Protein AF-A0A2W0BG59-F1 (afdb_monomer)

Radius of gyration: 19.24 Å; Cα contacts (8 Å, |Δi|>4): 325; chains: 1; bounding box: 51×46×61 Å

Solvent-accessible surface area (backbone atoms only — not comparable to full-atom values): 9678 Å² total; per-residue (Å²): 130,75,51,82,88,72,42,78,82,76,81,70,67,47,78,50,74,61,93,58,34,39,36,42,36,45,94,61,38,37,37,37,35,32,68,84,53,72,21,46,37,36,27,36,82,86,69,48,65,70,45,35,36,24,77,70,72,20,59,48,76,46,83,45,72,42,96,86,37,88,31,44,32,37,39,42,31,29,41,54,56,71,86,56,41,37,32,66,46,46,48,68,89,80,81,73,66,58,43,60,63,32,72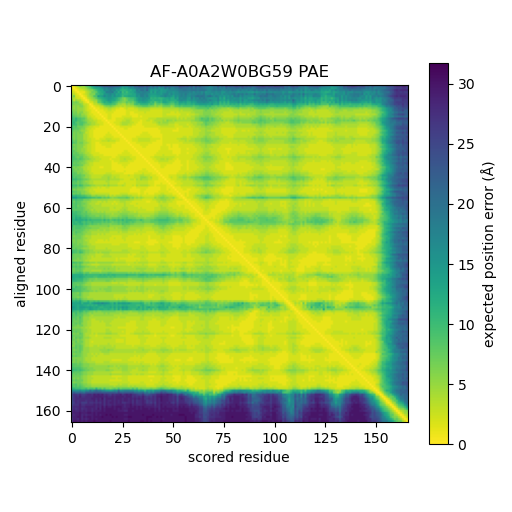,46,75,37,48,84,51,92,89,31,44,52,36,60,40,38,38,40,74,66,81,49,71,50,74,56,93,67,91,40,53,28,38,40,41,22,61,47,58,54,39,38,34,43,37,31,47,57,63,56,101,73,87,85,80,91,68,80,87,75,90,75,92,128

Secondary structure (DSSP, 8-state):
---TTTSPPPPP-EEEE-SSEEEEE-SSEEEEEETTT--EEEEETTS---EEB-SS--EEEEEEEETTEEEEEEEEEE---TT--EEEEEE-TT--SS-TT-EEEE-EETTEEEEEEEEETTTEEEE----S-EEEE--STT-EEEEEPP--S-------------

Structure (mmCIF, N/CA/C/O backbone):
data_AF-A0A2W0BG59-F1
#
_entry.id   AF-A0A2W0BG59-F1
#
loop_
_atom_site.group_PDB
_atom_site.id
_atom_site.type_symbol
_atom_site.label_atom_id
_atom_site.label_alt_id
_atom_site.label_comp_id
_atom_site.label_asym_id
_atom_site.label_entity_id
_atom_site.label_seq_id
_atom_site.pdbx_PDB_ins_code
_atom_site.Cartn_x
_atom_site.Cartn_y
_atom_site.Cartn_z
_atom_site.occupancy
_atom_site.B_iso_or_equiv
_atom_site.auth_seq_id
_atom_site.auth_comp_id
_atom_site.auth_asym_id
_atom_site.auth_atom_id
_atom_site.pdbx_PDB_model_num
ATOM 1 N N . MET A 1 1 ? 4.598 27.277 -4.194 1.00 66.62 1 MET A N 1
ATOM 2 C CA . MET A 1 1 ? 3.719 26.706 -3.150 1.00 66.62 1 MET A CA 1
ATOM 3 C C . MET A 1 1 ? 2.557 27.664 -2.974 1.00 66.62 1 MET A C 1
ATOM 5 O O . MET A 1 1 ? 2.807 28.862 -3.029 1.00 66.62 1 MET A O 1
ATOM 9 N N . LEU A 1 2 ? 1.324 27.164 -2.856 1.00 75.38 2 LEU A N 1
ATOM 10 C CA . LEU A 1 2 ? 0.146 28.014 -2.627 1.00 75.38 2 LEU A CA 1
ATOM 11 C C . LEU A 1 2 ? 0.320 28.798 -1.320 1.00 75.38 2 LEU A C 1
ATOM 13 O O . LEU A 1 2 ? 0.961 28.304 -0.389 1.00 75.38 2 LEU A O 1
ATOM 17 N N . SER A 1 3 ? -0.224 30.012 -1.236 1.00 87.19 3 SER A N 1
ATOM 18 C CA . SER A 1 3 ? -0.222 30.741 0.032 1.00 87.19 3 SER A CA 1
ATOM 19 C C . SER A 1 3 ? -1.100 30.027 1.067 1.00 87.19 3 SER A C 1
ATOM 21 O O . SER A 1 3 ? -1.979 29.231 0.730 1.00 87.19 3 SER A O 1
ATOM 23 N N . ALA A 1 4 ? -0.906 30.334 2.352 1.00 79.31 4 ALA A N 1
ATOM 24 C CA . ALA A 1 4 ? -1.724 29.757 3.422 1.00 79.31 4 ALA A CA 1
ATOM 25 C C . ALA A 1 4 ? -3.229 30.062 3.260 1.00 79.31 4 ALA A C 1
ATOM 27 O O . ALA A 1 4 ? -4.056 29.274 3.700 1.00 79.31 4 ALA A O 1
ATOM 28 N N . LYS A 1 5 ? -3.585 31.177 2.602 1.00 82.62 5 LYS A N 1
ATOM 29 C CA . LYS A 1 5 ? -4.980 31.548 2.302 1.00 82.62 5 LYS A CA 1
ATOM 30 C C . LYS A 1 5 ? -5.581 30.764 1.131 1.00 82.62 5 LYS A C 1
ATOM 32 O O . LYS A 1 5 ? -6.795 30.640 1.056 1.00 82.62 5 LYS A O 1
ATOM 37 N N . GLU A 1 6 ? -4.741 30.269 0.228 1.00 88.06 6 GLU A N 1
ATOM 38 C CA . GLU A 1 6 ? -5.135 29.476 -0.948 1.00 88.06 6 GLU A CA 1
ATOM 39 C C . GLU A 1 6 ? -5.021 27.967 -0.691 1.00 88.06 6 GLU A C 1
ATOM 41 O O . GLU A 1 6 ? -5.429 27.154 -1.517 1.00 88.06 6 GLU A O 1
ATOM 46 N N . SER A 1 7 ? -4.438 27.584 0.444 1.00 86.38 7 SER A N 1
ATOM 47 C CA . SER A 1 7 ? -4.286 26.192 0.848 1.00 86.38 7 SER A CA 1
ATOM 48 C C . SER A 1 7 ? -5.569 25.685 1.502 1.00 86.38 7 SER A C 1
ATOM 50 O O . SER A 1 7 ? -6.231 26.415 2.240 1.00 86.38 7 SER A O 1
ATOM 52 N N . CYS A 1 8 ? -5.907 24.416 1.267 1.00 82.19 8 CYS A N 1
ATOM 53 C CA . CYS A 1 8 ? -7.018 23.771 1.960 1.00 82.19 8 CYS A CA 1
ATOM 54 C C . CYS A 1 8 ? -6.830 23.891 3.483 1.00 82.19 8 CYS A C 1
ATOM 56 O O . CYS A 1 8 ? -5.710 23.681 3.964 1.00 82.19 8 CYS A O 1
ATOM 58 N N . PRO A 1 9 ? -7.893 24.184 4.256 1.00 83.19 9 PRO A N 1
ATOM 59 C CA . PRO A 1 9 ? -7.802 24.108 5.705 1.00 83.19 9 PRO A CA 1
ATOM 60 C C . PRO A 1 9 ? -7.361 22.690 6.085 1.00 83.19 9 PRO A C 1
ATOM 62 O O . PRO A 1 9 ? -7.930 21.706 5.610 1.00 83.19 9 PRO A O 1
ATOM 65 N N . GLY A 1 10 ? -6.301 22.585 6.890 1.00 83.88 10 GLY A N 1
ATOM 66 C CA . GLY A 1 10 ? -5.789 21.293 7.340 1.00 83.88 10 GLY A CA 1
ATOM 67 C C . GLY A 1 10 ? -6.880 20.489 8.047 1.00 83.88 10 GLY A C 1
ATOM 68 O O . GLY A 1 10 ? -7.719 21.052 8.753 1.00 83.88 10 GLY A O 1
ATOM 69 N N . ALA A 1 11 ? -6.875 19.169 7.863 1.00 88.75 11 ALA A N 1
ATOM 70 C CA . ALA A 1 11 ? -7.813 18.300 8.561 1.00 88.75 11 ALA A CA 1
ATOM 71 C C . ALA A 1 11 ? -7.567 18.365 10.075 1.00 88.75 11 ALA A C 1
ATOM 73 O O . ALA A 1 11 ? -6.421 18.342 10.528 1.00 88.75 11 ALA A O 1
ATOM 74 N N . LYS A 1 12 ? -8.641 18.414 10.868 1.00 94.12 12 LYS A N 1
ATOM 75 C CA . LYS A 1 12 ? -8.539 18.247 12.320 1.00 94.12 12 LYS A CA 1
ATOM 76 C C . LYS A 1 12 ? -8.192 16.795 12.629 1.00 94.12 12 LYS A C 1
ATOM 78 O O . LYS A 1 12 ? -8.807 15.875 12.088 1.00 94.12 12 LYS A O 1
ATOM 83 N N . PHE A 1 13 ? -7.231 16.594 13.521 1.00 96.31 13 PHE A N 1
ATOM 84 C CA . PHE A 1 13 ? -6.869 15.271 14.010 1.00 96.31 13 PHE A CA 1
ATOM 85 C C . PHE A 1 13 ? -6.437 15.325 15.475 1.00 96.31 13 PHE A C 1
ATOM 87 O O . PHE A 1 13 ? -6.023 16.368 15.981 1.00 96.31 13 PHE A O 1
ATOM 94 N N . GLN A 1 14 ? -6.528 14.184 16.145 1.00 97.69 14 GLN A N 1
ATOM 95 C CA . GLN A 1 14 ? -5.990 13.952 17.480 1.00 97.69 14 GLN A CA 1
ATOM 96 C C . GLN A 1 14 ? -4.916 12.875 17.383 1.00 97.69 14 GLN A C 1
ATOM 98 O O . GLN A 1 14 ? -5.126 11.858 16.727 1.00 97.69 14 GLN A O 1
ATOM 103 N N . LEU A 1 15 ? -3.776 13.097 18.031 1.00 97.94 15 LEU A N 1
ATOM 104 C CA . LEU A 1 15 ? -2.695 12.122 18.122 1.00 97.94 15 LEU A CA 1
ATOM 105 C C . LEU A 1 15 ? -2.568 11.666 19.574 1.00 97.94 15 LEU A C 1
ATOM 107 O O . LEU A 1 15 ? -2.356 12.483 20.467 1.00 97.94 15 LEU A O 1
ATOM 111 N N . THR A 1 16 ? -2.665 10.362 19.801 1.00 98.00 16 THR A N 1
ATOM 112 C CA . THR A 1 16 ? -2.419 9.736 21.103 1.00 98.00 16 THR A CA 1
ATOM 113 C C . THR A 1 16 ? -1.319 8.700 20.957 1.00 98.00 16 THR A C 1
ATOM 115 O O . THR A 1 16 ? -1.380 7.865 20.057 1.00 98.00 16 THR A O 1
ATOM 118 N N . GLN A 1 17 ? -0.331 8.719 21.844 1.00 98.00 17 GLN A N 1
ATOM 119 C CA . GLN A 1 17 ? 0.762 7.752 21.846 1.00 98.00 17 GLN A CA 1
ATOM 120 C C . GLN A 1 17 ? 0.755 6.969 23.160 1.00 98.00 17 GLN A C 1
ATOM 122 O O . GLN A 1 17 ? 0.788 7.561 24.236 1.00 98.00 17 GLN A O 1
ATOM 127 N N . GLY A 1 18 ? 0.694 5.643 23.058 1.00 96.25 18 GLY A N 1
ATOM 128 C CA . GLY A 1 18 ? 0.861 4.709 24.169 1.00 96.25 18 GLY A CA 1
ATOM 129 C C . GLY A 1 18 ? 2.206 3.984 24.102 1.00 96.25 18 GLY A C 1
ATOM 130 O O . GLY A 1 18 ? 3.079 4.340 23.313 1.00 96.25 18 GLY A O 1
ATOM 131 N N . ALA A 1 19 ? 2.361 2.937 24.916 1.00 97.06 19 ALA A N 1
ATOM 132 C CA . ALA A 1 19 ? 3.579 2.123 24.934 1.00 97.06 19 ALA A CA 1
ATOM 133 C C . ALA A 1 19 ? 3.773 1.310 23.639 1.00 97.06 19 ALA A C 1
ATOM 135 O O . ALA A 1 19 ? 4.888 1.216 23.133 1.00 97.06 19 ALA A O 1
ATOM 136 N N . ASP A 1 20 ? 2.687 0.763 23.083 1.00 97.25 20 ASP A N 1
ATOM 137 C CA . ASP A 1 20 ? 2.748 -0.176 21.952 1.00 97.25 20 ASP A CA 1
ATOM 138 C C . ASP A 1 20 ? 2.358 0.435 20.600 1.00 97.25 20 ASP A C 1
ATOM 140 O O . ASP A 1 20 ? 2.668 -0.138 19.549 1.00 97.25 20 ASP A O 1
ATOM 144 N N . ALA A 1 21 ? 1.670 1.580 20.603 1.00 97.94 21 ALA A N 1
ATOM 145 C CA . ALA A 1 21 ? 1.122 2.187 19.396 1.00 97.94 21 ALA A CA 1
ATOM 146 C C . ALA A 1 21 ? 1.029 3.716 19.479 1.00 97.94 21 ALA A C 1
ATOM 148 O O . ALA A 1 21 ? 0.771 4.285 20.542 1.00 97.94 21 ALA A O 1
ATOM 149 N N . ALA A 1 22 ? 1.169 4.365 18.324 1.00 98.44 22 ALA A N 1
ATOM 150 C CA . ALA A 1 22 ? 0.747 5.743 18.101 1.00 98.44 22 ALA A CA 1
ATOM 151 C C . ALA A 1 22 ? -0.513 5.742 17.228 1.00 98.44 22 ALA A C 1
ATOM 153 O O . ALA A 1 22 ? -0.569 5.064 16.204 1.00 98.44 22 ALA A O 1
ATOM 154 N N . VAL A 1 23 ? -1.531 6.490 17.638 1.00 98.31 23 VAL A N 1
ATOM 155 C CA . VAL A 1 23 ? -2.846 6.525 16.997 1.00 98.31 23 VAL A CA 1
ATOM 156 C C . VAL A 1 23 ? -3.177 7.952 16.597 1.00 98.31 23 VAL A C 1
ATOM 158 O O . VAL A 1 23 ? -3.242 8.832 17.454 1.00 98.31 23 VAL A O 1
ATOM 161 N N . LEU A 1 24 ? -3.428 8.164 15.308 1.00 98.00 24 LEU A N 1
ATOM 162 C CA . LEU A 1 24 ? -3.952 9.407 14.758 1.00 98.00 24 LEU A CA 1
ATOM 163 C C . LEU A 1 24 ? -5.420 9.208 14.376 1.00 98.00 24 LEU A C 1
ATOM 165 O O . LEU A 1 24 ? -5.739 8.335 13.573 1.00 98.00 24 LEU A O 1
ATOM 169 N N . THR A 1 25 ? -6.305 10.040 14.912 1.00 97.75 25 THR A N 1
ATOM 170 C CA . THR A 1 25 ? -7.751 9.979 14.663 1.00 97.75 25 THR A CA 1
ATOM 171 C C . THR A 1 25 ? -8.222 11.271 14.012 1.00 97.75 25 THR A C 1
ATOM 173 O O . THR A 1 25 ? -7.955 12.356 14.524 1.00 97.75 25 THR A O 1
ATOM 176 N N . THR A 1 26 ? -8.934 11.159 12.897 1.00 96.56 26 THR A N 1
ATOM 177 C CA . THR A 1 26 ? -9.624 12.250 12.198 1.00 96.56 26 THR A CA 1
ATOM 178 C C . THR A 1 26 ? -11.140 12.113 12.383 1.00 96.56 26 THR A C 1
ATOM 180 O O . THR A 1 26 ? -11.616 11.242 13.109 1.00 96.56 26 THR A O 1
ATOM 183 N N . GLU A 1 27 ? -11.922 12.951 11.703 1.00 95.38 27 GLU A N 1
ATOM 184 C CA . GLU A 1 27 ? -13.390 12.853 11.687 1.00 95.38 27 GLU A CA 1
ATOM 185 C C . GLU A 1 27 ? -13.924 11.600 10.965 1.00 95.38 27 GLU A C 1
ATOM 187 O O . GLU A 1 27 ? -15.100 11.275 11.100 1.00 95.38 27 GLU A O 1
ATOM 192 N N . SER A 1 28 ? -13.093 10.893 10.192 1.00 94.12 28 SER A N 1
ATOM 193 C CA . SER A 1 28 ? -13.526 9.751 9.366 1.00 94.12 28 SER A CA 1
ATOM 194 C C . SER A 1 28 ? -12.637 8.512 9.472 1.00 94.12 28 SER A C 1
ATOM 196 O O . SER A 1 28 ? -13.096 7.403 9.185 1.00 94.12 28 SER A O 1
ATOM 198 N N . LEU A 1 29 ? -11.384 8.672 9.904 1.00 96.81 29 LEU A N 1
ATOM 199 C CA . LEU A 1 29 ? -10.377 7.617 9.907 1.00 96.81 29 LEU A CA 1
ATOM 200 C C . LEU A 1 29 ? -9.613 7.580 11.229 1.00 96.81 29 LEU A C 1
ATOM 202 O O . LEU A 1 29 ? -9.335 8.606 11.843 1.00 96.81 29 LEU A O 1
ATOM 206 N N . LYS A 1 30 ? -9.190 6.381 11.613 1.00 97.69 30 LYS A N 1
ATOM 207 C CA . LYS A 1 30 ? -8.183 6.130 12.637 1.00 97.69 30 LYS A CA 1
ATOM 208 C C . LYS A 1 30 ? -7.010 5.400 11.985 1.00 97.69 30 LYS A C 1
ATOM 210 O O . LYS A 1 30 ? -7.182 4.307 11.445 1.00 97.69 30 LYS A O 1
ATOM 215 N N . LEU A 1 31 ? -5.827 5.992 12.063 1.00 97.88 31 LEU A N 1
ATOM 216 C CA . LEU A 1 31 ? -4.552 5.395 11.687 1.00 97.88 31 LEU A CA 1
ATOM 217 C C . LEU A 1 31 ? -3.835 4.932 12.953 1.00 97.88 31 LEU A C 1
ATOM 219 O O . LEU A 1 31 ? -3.653 5.707 13.886 1.00 97.88 31 LEU A O 1
ATOM 223 N N . GLU A 1 32 ? -3.407 3.678 12.976 1.00 98.25 32 GLU A N 1
ATOM 224 C CA . GLU A 1 32 ? -2.628 3.094 14.063 1.00 98.25 32 GLU A CA 1
ATOM 225 C C . GLU A 1 32 ? -1.263 2.648 13.538 1.00 98.25 32 GLU A C 1
ATOM 227 O O . GLU A 1 32 ? -1.182 1.853 12.602 1.00 98.25 32 GLU A O 1
ATOM 232 N N . LEU A 1 33 ? -0.196 3.169 14.139 1.00 98.06 33 LEU A N 1
ATOM 233 C CA . LEU A 1 33 ? 1.183 2.749 13.926 1.00 98.06 33 LEU A CA 1
ATOM 234 C C . LEU A 1 33 ? 1.611 1.876 15.105 1.00 98.06 33 LEU A C 1
ATOM 236 O O . LEU A 1 33 ? 1.691 2.364 16.234 1.00 98.06 33 LEU A O 1
ATOM 240 N N . SER A 1 34 ? 1.948 0.612 14.849 1.00 97.75 34 SER A N 1
ATOM 241 C CA . SER A 1 34 ? 2.568 -0.236 15.870 1.00 97.75 34 SER A CA 1
ATOM 242 C C . SER A 1 34 ? 4.001 0.225 16.134 1.00 97.75 34 SER A C 1
ATOM 244 O O . SER A 1 34 ? 4.840 0.174 15.237 1.00 97.75 34 SER A O 1
ATOM 246 N N . LEU A 1 35 ? 4.325 0.598 17.374 1.00 96.69 35 LEU A N 1
ATOM 247 C CA . LEU A 1 35 ? 5.690 0.980 17.763 1.00 96.69 35 LEU A CA 1
ATOM 248 C C . LEU A 1 35 ? 6.630 -0.229 17.858 1.00 96.69 35 LEU A C 1
ATOM 250 O O . LEU A 1 35 ? 7.843 -0.086 17.742 1.00 96.69 35 LEU A O 1
ATOM 254 N N . LYS A 1 36 ? 6.073 -1.436 18.015 1.00 94.94 36 LYS A N 1
ATOM 255 C CA . LYS A 1 36 ? 6.837 -2.689 18.046 1.00 94.94 36 LYS A CA 1
ATOM 256 C C . LYS A 1 36 ? 7.188 -3.209 16.652 1.00 94.94 36 LYS A C 1
ATOM 258 O O . LYS A 1 36 ? 8.257 -3.782 16.465 1.00 94.94 36 LYS A O 1
ATOM 263 N N . ARG A 1 37 ? 6.263 -3.089 15.695 1.00 94.94 37 ARG A N 1
ATOM 264 C CA . ARG A 1 37 ? 6.378 -3.703 14.358 1.00 94.94 37 ARG A CA 1
ATOM 265 C C . ARG A 1 37 ? 6.609 -2.696 13.231 1.00 94.94 37 ARG A C 1
ATOM 267 O O . ARG A 1 37 ? 7.027 -3.095 12.150 1.00 94.94 37 ARG A O 1
ATOM 274 N N . GLY A 1 38 ? 6.324 -1.415 13.460 1.00 95.44 38 GLY A N 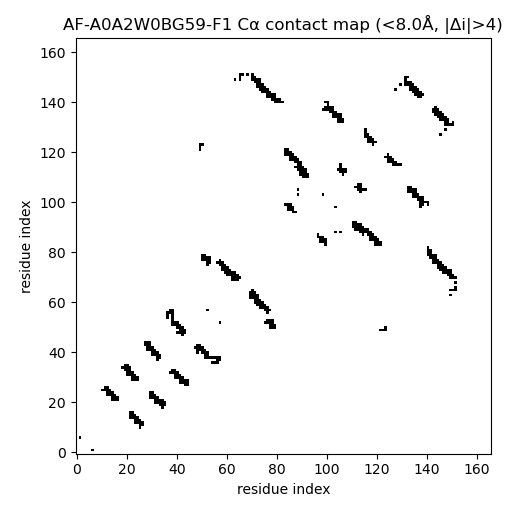1
ATOM 275 C CA . GLY A 1 38 ? 6.439 -0.351 12.460 1.00 95.44 38 GLY A CA 1
ATOM 276 C C . GLY A 1 38 ? 5.385 -0.398 11.347 1.00 95.44 38 GLY A C 1
ATOM 277 O O . GLY A 1 38 ? 5.480 0.372 10.392 1.00 95.44 38 GLY A O 1
ATOM 278 N N . ASN A 1 39 ? 4.399 -1.297 11.437 1.00 97.81 39 ASN A N 1
ATOM 279 C CA . ASN A 1 39 ? 3.335 -1.424 10.447 1.00 97.81 39 ASN A CA 1
ATOM 280 C C . ASN A 1 39 ? 2.167 -0.488 10.774 1.00 97.81 39 ASN A C 1
ATOM 282 O O . ASN A 1 39 ? 1.851 -0.246 11.944 1.00 97.81 39 ASN A O 1
ATOM 286 N N . ILE A 1 40 ? 1.529 0.017 9.723 1.00 98.06 40 ILE A N 1
ATOM 287 C CA . ILE A 1 40 ? 0.359 0.884 9.801 1.00 98.06 40 ILE A CA 1
ATOM 288 C C . ILE A 1 40 ? -0.914 0.088 9.510 1.00 98.06 40 ILE A C 1
ATOM 290 O O . ILE A 1 40 ? -0.959 -0.765 8.623 1.00 98.06 40 ILE A O 1
ATOM 294 N N . THR A 1 41 ? -1.974 0.394 10.249 1.00 98.00 41 THR A N 1
ATOM 295 C CA . THR A 1 41 ? -3.346 -0.007 9.929 1.00 98.00 41 THR A CA 1
ATOM 296 C C . THR A 1 41 ? -4.234 1.227 9.878 1.00 98.00 41 THR A C 1
ATOM 298 O O . THR A 1 41 ? -4.232 2.037 10.803 1.00 98.00 41 THR A O 1
ATOM 301 N N . ILE A 1 42 ? -5.004 1.370 8.803 1.00 97.88 42 ILE A N 1
ATOM 302 C CA . ILE A 1 42 ? -6.021 2.408 8.657 1.00 97.88 42 ILE A CA 1
ATOM 303 C C . ILE A 1 42 ? -7.381 1.759 8.858 1.00 97.88 42 ILE A C 1
ATOM 305 O O . ILE A 1 42 ? -7.701 0.738 8.249 1.00 97.88 42 ILE A O 1
ATOM 309 N N . THR A 1 43 ? -8.186 2.380 9.708 1.00 97.88 43 THR A N 1
ATOM 310 C CA . THR A 1 43 ? -9.543 1.960 10.034 1.00 97.88 43 THR A CA 1
ATOM 311 C C . THR A 1 43 ? -10.512 3.116 9.848 1.00 97.88 43 THR A C 1
ATOM 313 O O . THR A 1 43 ? -10.171 4.271 10.087 1.00 97.88 43 THR A O 1
ATOM 316 N N . THR A 1 44 ? -11.724 2.821 9.401 1.00 96.31 44 THR A N 1
ATOM 317 C CA . THR A 1 44 ? -12.834 3.779 9.445 1.00 96.31 44 THR A CA 1
ATOM 318 C C . THR A 1 44 ? -13.396 3.841 10.863 1.00 96.31 44 THR A C 1
ATOM 320 O O . THR A 1 44 ? -13.226 2.900 11.643 1.00 96.31 44 THR A O 1
ATOM 323 N N . LEU A 1 45 ? -14.140 4.899 11.196 1.00 93.25 45 LEU A N 1
ATOM 324 C CA . LEU A 1 45 ? -14.854 4.958 12.483 1.00 93.25 45 LEU A CA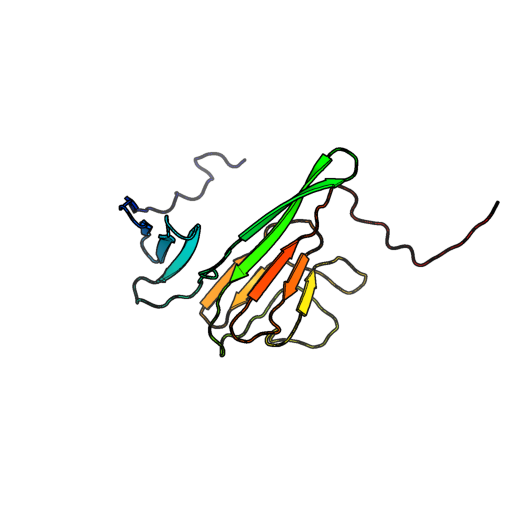 1
ATOM 325 C C . LEU A 1 45 ? -15.929 3.862 12.629 1.00 93.25 45 LEU A C 1
ATOM 327 O O . LEU A 1 45 ? -16.306 3.520 13.745 1.00 93.25 45 LEU A O 1
ATOM 331 N N . ALA A 1 46 ? -16.373 3.265 11.516 1.00 93.50 46 ALA A N 1
ATOM 332 C CA . ALA A 1 46 ? -17.267 2.106 11.495 1.00 93.50 46 ALA A CA 1
ATOM 333 C C . ALA A 1 46 ? -16.542 0.762 11.737 1.00 93.50 46 ALA A C 1
ATOM 335 O O . ALA A 1 46 ? -17.167 -0.294 11.677 1.00 93.50 46 ALA A O 1
ATOM 336 N N . GLY A 1 47 ? -15.224 0.774 11.974 1.00 93.06 47 GLY A N 1
ATOM 337 C CA . GLY A 1 47 ? -14.424 -0.416 12.285 1.00 93.06 47 GLY A CA 1
ATOM 338 C C . GLY A 1 47 ? -13.926 -1.206 11.070 1.00 93.06 47 GLY A C 1
ATOM 339 O O . GLY A 1 47 ? -13.205 -2.188 11.236 1.00 93.06 47 GLY A O 1
ATOM 340 N N . GLN A 1 48 ? -14.251 -0.785 9.843 1.00 94.75 48 GLN A N 1
ATOM 341 C CA . GLN A 1 48 ? -13.686 -1.392 8.631 1.00 94.75 48 GLN A CA 1
ATOM 342 C C . GLN A 1 48 ? -12.195 -1.067 8.530 1.00 94.75 48 GLN A C 1
ATOM 344 O O . GLN A 1 48 ? -11.810 0.069 8.799 1.00 94.75 48 GLN A O 1
ATOM 349 N N . GLN A 1 49 ? -11.375 -2.025 8.098 1.00 95.38 49 GLN A N 1
ATOM 350 C CA . GLN A 1 49 ? -9.925 -1.862 7.955 1.00 95.38 49 GLN A CA 1
ATOM 351 C C . GLN A 1 49 ? -9.537 -1.834 6.469 1.00 95.38 49 GLN A C 1
ATOM 353 O O . GLN A 1 49 ? -9.118 -2.866 5.948 1.00 95.38 49 GLN A O 1
ATOM 358 N N . PRO A 1 50 ? -9.728 -0.708 5.755 1.00 94.50 50 PRO A N 1
ATOM 359 C CA . PRO A 1 50 ? -9.464 -0.644 4.321 1.00 94.50 50 PRO A CA 1
ATOM 360 C C . PRO A 1 50 ? -8.008 -0.964 3.981 1.00 94.50 50 PRO A C 1
ATOM 362 O O . PRO A 1 50 ? -7.761 -1.646 3.002 1.00 94.50 50 PRO A O 1
ATOM 365 N N . LEU A 1 51 ? -7.041 -0.526 4.792 1.00 97.19 51 LEU A N 1
ATOM 366 C CA . LEU A 1 51 ? -5.626 -0.720 4.488 1.00 97.19 51 LEU A CA 1
ATOM 367 C C . LEU A 1 51 ? -4.874 -1.225 5.712 1.00 97.19 51 LEU A C 1
ATOM 369 O O . LEU A 1 51 ? -4.942 -0.640 6.795 1.00 97.19 51 LEU A O 1
ATOM 373 N N . ARG A 1 52 ? -4.113 -2.300 5.513 1.00 97.94 52 ARG A N 1
ATOM 374 C CA . ARG A 1 52 ? -3.206 -2.874 6.505 1.00 97.94 52 ARG A CA 1
ATOM 375 C C . ARG A 1 52 ? -1.869 -3.141 5.855 1.00 97.94 52 ARG A C 1
ATOM 377 O O . ARG A 1 52 ? -1.804 -3.781 4.808 1.00 97.94 52 ARG A O 1
ATOM 384 N N . GLU A 1 53 ? -0.808 -2.717 6.509 1.00 98.19 53 GLU A N 1
ATOM 385 C CA . GLU A 1 53 ? 0.529 -3.180 6.178 1.00 98.19 53 GLU A CA 1
ATOM 386 C C . GLU A 1 53 ? 0.808 -4.539 6.804 1.00 98.19 53 GLU A C 1
ATOM 388 O O . GLU A 1 53 ? 0.227 -4.918 7.828 1.00 98.19 53 GLU A O 1
ATOM 393 N N . ARG A 1 54 ? 1.736 -5.274 6.196 1.00 96.81 54 ARG A N 1
ATOM 394 C CA . ARG A 1 54 ? 2.147 -6.584 6.682 1.00 96.81 54 ARG A CA 1
ATOM 395 C C . ARG A 1 54 ? 2.715 -6.475 8.099 1.00 96.81 54 ARG A C 1
ATOM 397 O O . ARG A 1 54 ? 3.527 -5.611 8.408 1.00 96.81 54 ARG A O 1
ATOM 404 N N . ASN A 1 55 ? 2.331 -7.413 8.963 1.00 94.19 55 ASN A N 1
ATOM 405 C CA . ASN A 1 55 ? 2.799 -7.453 10.353 1.00 94.19 55 ASN A CA 1
ATOM 406 C C . ASN A 1 55 ? 4.312 -7.692 10.493 1.00 94.19 55 ASN A C 1
ATOM 408 O O . ASN A 1 55 ? 4.900 -7.311 11.502 1.00 94.19 55 ASN A O 1
ATOM 412 N N . ALA A 1 56 ? 4.925 -8.366 9.519 1.00 91.62 56 ALA A N 1
ATOM 413 C CA . ALA A 1 56 ? 6.353 -8.638 9.480 1.00 91.62 56 ALA A CA 1
ATOM 414 C C . ALA A 1 56 ? 6.965 -7.901 8.289 1.00 91.62 56 ALA A C 1
ATOM 416 O O . ALA A 1 56 ? 6.573 -8.158 7.153 1.00 91.62 56 ALA A O 1
ATOM 417 N N . ILE A 1 57 ? 7.923 -7.013 8.569 1.00 94.00 57 ILE A N 1
ATOM 418 C CA . ILE A 1 57 ? 8.675 -6.241 7.568 1.00 94.00 57 ILE A CA 1
ATOM 419 C C . ILE A 1 57 ? 7.719 -5.529 6.581 1.00 94.00 57 ILE A C 1
ATOM 421 O O . ILE A 1 57 ? 7.685 -5.860 5.391 1.00 94.00 57 ILE A O 1
ATOM 425 N N . PRO A 1 58 ? 6.915 -4.560 7.067 1.00 96.62 58 PRO A N 1
ATOM 426 C CA . PRO A 1 58 ? 5.958 -3.834 6.228 1.00 96.62 58 PRO A CA 1
ATOM 427 C C . PRO A 1 58 ? 6.646 -3.051 5.110 1.00 96.62 58 PRO A C 1
ATOM 429 O O . PRO A 1 58 ? 6.055 -2.865 4.055 1.00 96.62 58 PRO A O 1
ATOM 432 N N . ARG A 1 59 ? 7.888 -2.604 5.338 1.00 97.00 59 ARG A N 1
ATOM 433 C CA . ARG A 1 59 ? 8.669 -1.811 4.390 1.00 97.00 59 ARG A CA 1
ATOM 434 C C . ARG A 1 59 ? 10.138 -2.207 4.418 1.00 97.00 59 ARG A C 1
ATOM 436 O O . ARG A 1 59 ? 10.657 -2.579 5.474 1.00 97.00 59 ARG A O 1
ATOM 443 N N . THR A 1 60 ? 10.818 -2.087 3.287 1.00 96.94 60 THR A N 1
ATOM 444 C CA . THR A 1 60 ? 12.271 -2.258 3.173 1.00 96.94 60 THR A CA 1
ATOM 445 C C . THR A 1 60 ? 12.856 -1.131 2.329 1.00 96.94 60 THR A C 1
ATOM 447 O O . THR A 1 60 ? 12.307 -0.796 1.285 1.00 96.94 60 THR A O 1
ATOM 450 N N . TYR A 1 61 ? 13.978 -0.571 2.789 1.00 95.94 61 TYR A N 1
ATOM 451 C CA . TYR A 1 61 ? 14.745 0.457 2.087 1.00 95.94 61 TYR A CA 1
ATOM 452 C C . TYR A 1 61 ? 16.192 -0.015 1.972 1.00 95.94 61 TYR A C 1
ATOM 454 O O . TYR A 1 61 ? 16.941 0.024 2.953 1.00 95.94 61 TYR A O 1
ATOM 462 N N . GLU A 1 62 ? 16.591 -0.474 0.793 1.00 96.62 62 GLU A N 1
ATOM 463 C CA . GLU A 1 62 ? 17.959 -0.937 0.547 1.00 96.62 62 GLU A CA 1
ATOM 464 C C . GLU A 1 62 ? 18.729 0.160 -0.170 1.00 96.62 62 GLU A C 1
ATOM 466 O O . GLU A 1 62 ? 18.278 0.687 -1.183 1.00 96.62 62 GLU A O 1
ATOM 471 N N . ARG A 1 63 ? 19.869 0.559 0.393 1.00 95.62 63 ARG A N 1
ATOM 472 C CA . ARG A 1 63 ? 20.691 1.634 -0.171 1.00 95.62 63 ARG A CA 1
ATOM 473 C C . ARG A 1 63 ? 21.366 1.169 -1.453 1.00 95.62 63 ARG A C 1
ATOM 475 O O . ARG A 1 63 ? 21.945 0.089 -1.473 1.00 95.62 63 ARG A O 1
ATOM 482 N N . ASP A 1 64 ? 21.395 2.051 -2.442 1.00 93.62 64 ASP A N 1
ATOM 483 C CA . ASP A 1 64 ? 22.144 1.871 -3.681 1.00 93.62 64 ASP A CA 1
ATOM 484 C C . ASP A 1 64 ? 22.774 3.202 -4.134 1.00 93.62 64 ASP A C 1
ATOM 486 O O . ASP A 1 64 ? 22.430 4.282 -3.636 1.00 93.62 64 ASP A O 1
ATOM 490 N N . VAL A 1 65 ? 23.726 3.148 -5.062 1.00 91.19 65 VAL A N 1
ATOM 491 C CA . VAL A 1 65 ? 24.358 4.324 -5.663 1.00 91.19 65 VAL A CA 1
ATOM 492 C C . VAL A 1 65 ? 24.322 4.207 -7.182 1.00 91.19 65 VAL A C 1
ATOM 494 O O . VAL A 1 65 ? 25.120 3.490 -7.779 1.00 91.19 65 VAL A O 1
ATOM 497 N N . ILE A 1 66 ? 23.447 4.987 -7.819 1.00 86.69 66 ILE A N 1
ATOM 498 C CA . ILE A 1 66 ? 23.324 5.061 -9.280 1.00 86.69 66 ILE A CA 1
ATOM 499 C C . ILE A 1 66 ? 23.802 6.436 -9.725 1.00 86.69 66 ILE A C 1
ATOM 501 O O . ILE A 1 66 ? 23.405 7.447 -9.156 1.00 86.69 66 ILE A O 1
ATOM 505 N N . ASN A 1 67 ? 24.685 6.496 -10.726 1.00 87.25 67 ASN A N 1
ATOM 506 C CA . ASN A 1 67 ? 25.234 7.757 -11.244 1.00 87.25 67 ASN A CA 1
ATOM 507 C C . ASN A 1 67 ? 25.821 8.678 -10.153 1.00 87.25 67 ASN A C 1
ATOM 509 O O . ASN A 1 67 ? 25.772 9.898 -10.270 1.00 87.25 67 ASN A O 1
ATOM 513 N N . ARG A 1 68 ? 26.417 8.088 -9.103 1.00 90.50 68 ARG A N 1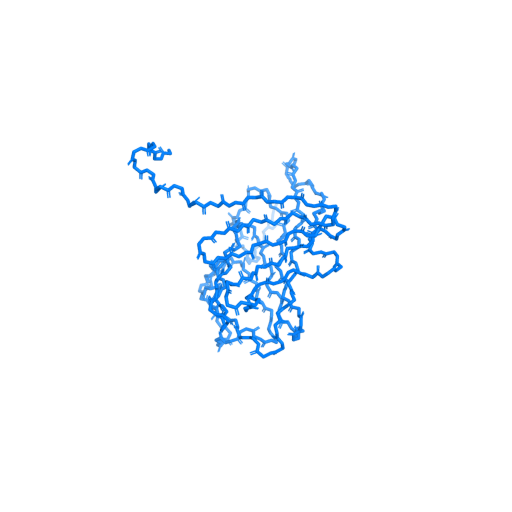
ATOM 514 C CA . ARG A 1 68 ? 26.962 8.783 -7.914 1.00 90.50 68 ARG A CA 1
ATOM 515 C C . ARG A 1 68 ? 25.908 9.445 -7.014 1.00 90.50 68 ARG A C 1
ATOM 517 O O . ARG A 1 68 ? 26.281 10.101 -6.042 1.00 90.50 68 ARG A O 1
ATOM 524 N N . GLU A 1 69 ? 24.622 9.241 -7.274 1.00 91.31 69 GLU A N 1
ATOM 525 C CA . GLU A 1 69 ? 23.536 9.660 -6.393 1.00 91.31 69 GLU A CA 1
ATOM 526 C C . GLU A 1 69 ? 23.186 8.545 -5.409 1.00 91.31 69 GLU A C 1
ATOM 528 O O . GLU A 1 69 ? 23.152 7.367 -5.763 1.00 91.31 69 GLU A O 1
ATOM 533 N N . LYS A 1 70 ? 22.914 8.913 -4.154 1.00 93.88 70 LYS A N 1
ATOM 534 C CA . LYS A 1 70 ? 22.416 7.969 -3.148 1.00 93.88 70 LYS A CA 1
ATOM 535 C C . LYS A 1 70 ? 20.947 7.696 -3.441 1.00 93.88 70 LYS A C 1
ATOM 537 O O . LYS A 1 70 ? 20.125 8.604 -3.368 1.00 93.88 70 LYS A O 1
ATOM 542 N N . THR A 1 71 ? 20.633 6.448 -3.733 1.00 93.81 71 THR A N 1
ATOM 543 C CA . THR A 1 71 ? 19.299 5.988 -4.115 1.00 93.81 71 THR A CA 1
ATOM 544 C C . THR A 1 71 ? 18.868 4.838 -3.209 1.00 93.81 71 THR A C 1
ATOM 546 O O . THR A 1 71 ? 19.646 4.362 -2.376 1.00 93.81 71 THR A O 1
ATOM 549 N N . TYR A 1 72 ? 17.608 4.423 -3.330 1.00 95.06 72 TYR A N 1
ATOM 550 C CA . TYR A 1 72 ? 17.069 3.304 -2.568 1.00 95.06 72 TYR A CA 1
ATOM 551 C C . TYR A 1 72 ? 16.238 2.392 -3.458 1.00 95.06 72 TYR A C 1
ATOM 553 O O . TYR A 1 72 ? 15.429 2.867 -4.254 1.00 95.06 72 TYR A O 1
ATOM 561 N N . TYR A 1 73 ? 16.389 1.091 -3.251 1.00 95.88 73 TYR A N 1
ATOM 562 C CA . TYR A 1 73 ? 15.339 0.131 -3.539 1.00 95.88 73 TYR A CA 1
ATOM 563 C C . TYR A 1 73 ? 14.282 0.225 -2.442 1.00 95.88 73 TYR A C 1
ATOM 565 O O . TYR A 1 73 ? 14.626 0.205 -1.257 1.00 95.88 73 TYR A O 1
ATOM 573 N N . VAL A 1 74 ? 13.012 0.335 -2.822 1.00 97.19 74 VAL A N 1
ATOM 574 C CA . VAL A 1 74 ? 11.907 0.473 -1.865 1.00 97.19 74 VAL A CA 1
ATOM 575 C C . VAL A 1 74 ? 10.888 -0.620 -2.112 1.00 97.19 74 VAL A C 1
ATOM 577 O O . VAL A 1 74 ? 10.439 -0.792 -3.242 1.00 97.19 74 VAL A O 1
ATOM 580 N N . GLU A 1 75 ? 10.495 -1.329 -1.060 1.00 97.88 75 GLU A N 1
ATOM 581 C CA . GLU A 1 75 ? 9.375 -2.264 -1.109 1.00 97.88 75 GLU A CA 1
ATOM 582 C C . GLU A 1 75 ? 8.429 -2.033 0.066 1.00 97.88 75 GLU A C 1
ATOM 584 O O . GLU A 1 75 ? 8.847 -2.186 1.213 1.00 97.88 75 GLU A O 1
ATOM 589 N N . ASP A 1 76 ? 7.166 -1.735 -0.233 1.00 98.00 76 ASP A N 1
ATOM 590 C CA . ASP A 1 76 ? 6.073 -1.622 0.734 1.00 98.00 76 ASP A CA 1
ATOM 591 C C . ASP A 1 76 ? 5.110 -2.801 0.548 1.00 98.00 76 ASP A C 1
ATOM 593 O O . ASP A 1 76 ? 4.739 -3.150 -0.576 1.00 98.00 76 ASP A O 1
ATOM 597 N N . ARG A 1 77 ? 4.718 -3.432 1.659 1.00 98.12 77 ARG A N 1
ATOM 598 C CA . ARG A 1 77 ? 3.968 -4.694 1.686 1.00 98.12 77 ARG A CA 1
ATOM 599 C C . ARG A 1 77 ? 2.677 -4.537 2.472 1.00 98.12 77 ARG A C 1
ATOM 601 O O . ARG A 1 77 ? 2.688 -4.290 3.683 1.00 98.12 77 ARG A O 1
ATOM 608 N N . PHE A 1 78 ? 1.561 -4.758 1.795 1.00 98.25 78 PHE A N 1
ATOM 609 C CA . PHE A 1 78 ? 0.212 -4.684 2.342 1.00 98.25 78 PHE A CA 1
ATOM 610 C C . PHE A 1 78 ? -0.403 -6.077 2.490 1.00 98.25 78 PHE A C 1
ATOM 612 O O . PHE A 1 78 ? -0.008 -7.030 1.819 1.00 98.25 78 PHE A O 1
ATOM 619 N N . ALA A 1 79 ? -1.374 -6.186 3.393 1.00 97.56 79 ALA A N 1
ATOM 620 C CA . ALA A 1 79 ? -2.088 -7.416 3.718 1.00 97.56 79 ALA A CA 1
ATOM 621 C C . ALA A 1 79 ? -3.595 -7.248 3.438 1.00 97.56 79 ALA A C 1
ATOM 623 O O . ALA A 1 79 ? -4.368 -7.063 4.391 1.00 97.56 79 ALA A O 1
ATOM 624 N N . PRO A 1 80 ? -4.013 -7.248 2.157 1.00 97.00 80 PRO A N 1
ATOM 625 C CA . PRO A 1 80 ? -5.414 -7.099 1.764 1.00 97.00 80 PRO A CA 1
ATOM 626 C C . PRO A 1 80 ? -6.267 -8.316 2.144 1.00 97.00 80 PRO A C 1
ATOM 628 O O . PRO A 1 80 ? -5.757 -9.344 2.596 1.00 97.00 80 PRO A O 1
ATOM 631 N N . ASP A 1 81 ? -7.583 -8.204 1.972 1.00 95.81 81 ASP A N 1
ATOM 632 C CA . ASP A 1 81 ? -8.473 -9.363 2.099 1.00 95.81 81 ASP A CA 1
ATOM 633 C C . ASP A 1 81 ? -8.388 -10.242 0.836 1.00 95.81 81 ASP A C 1
ATOM 635 O O . ASP A 1 81 ? -8.333 -9.730 -0.280 1.00 95.81 81 ASP A O 1
ATOM 639 N N . ALA A 1 82 ? -8.500 -11.570 0.970 1.00 95.31 82 ALA A N 1
ATOM 640 C CA . ALA A 1 82 ? -8.405 -12.500 -0.171 1.00 95.31 82 ALA A CA 1
ATOM 641 C C . ALA A 1 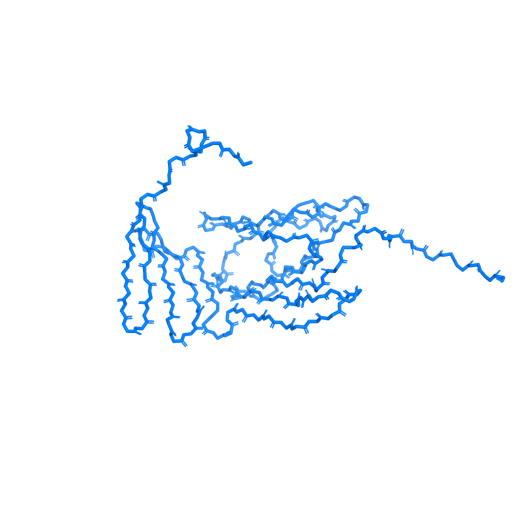82 ? -9.413 -12.225 -1.308 1.00 95.31 82 ALA A C 1
ATOM 643 O O . ALA A 1 82 ? -9.194 -12.597 -2.462 1.00 95.31 82 ALA A O 1
ATOM 644 N N . THR A 1 83 ? -10.536 -11.579 -0.986 1.00 95.19 83 THR A N 1
ATOM 645 C CA . THR A 1 83 ? -11.607 -11.230 -1.927 1.00 95.19 83 THR A CA 1
ATOM 646 C C . THR A 1 83 ? -11.511 -9.791 -2.441 1.00 95.19 83 THR A C 1
ATOM 648 O O . THR A 1 83 ? -12.410 -9.332 -3.142 1.00 95.19 83 THR A O 1
ATOM 651 N N . GLU A 1 84 ? -10.466 -9.045 -2.088 1.00 97.38 84 GLU A N 1
ATOM 652 C CA . GLU A 1 84 ? -10.287 -7.636 -2.438 1.00 97.38 84 GLU A CA 1
ATOM 653 C C . GLU A 1 84 ? -9.788 -7.469 -3.871 1.00 97.38 84 GLU A C 1
ATOM 655 O O . GLU A 1 84 ? -8.901 -8.201 -4.312 1.00 97.38 84 GLU A O 1
ATOM 660 N N . ALA A 1 85 ? -10.472 -6.639 -4.659 1.00 97.44 85 ALA A N 1
ATOM 661 C CA . ALA A 1 85 ? -10.160 -6.407 -6.067 1.00 97.44 85 ALA A CA 1
ATOM 662 C C . ALA A 1 85 ? -9.423 -5.080 -6.222 1.00 97.44 85 ALA A C 1
ATOM 664 O O . ALA A 1 85 ? -9.750 -4.114 -5.532 1.00 97.44 85 ALA A O 1
ATOM 665 N N . PHE A 1 86 ? -8.478 -5.039 -7.158 1.00 98.06 86 PHE A N 1
ATOM 666 C CA . PHE A 1 86 ? -7.619 -3.882 -7.389 1.00 98.06 86 PHE A CA 1
ATOM 667 C C . PHE A 1 86 ? -7.688 -3.447 -8.847 1.00 98.06 86 PHE A C 1
ATOM 669 O O . PHE A 1 86 ? -7.548 -4.273 -9.748 1.00 98.06 86 PHE A O 1
ATOM 676 N N . TYR A 1 87 ? -7.884 -2.150 -9.059 1.00 97.75 87 TYR A N 1
ATOM 677 C CA . TYR A 1 87 ? -8.106 -1.522 -10.362 1.00 97.75 87 TYR A CA 1
ATOM 678 C C . TYR A 1 87 ? -7.215 -0.288 -10.530 1.00 97.75 87 TYR A C 1
ATOM 680 O O . TYR A 1 87 ? -6.647 0.216 -9.561 1.00 97.75 87 TYR A O 1
ATOM 688 N N . GLY A 1 88 ? -7.147 0.249 -11.748 1.00 96.31 88 GLY A N 1
ATOM 689 C CA . GLY A 1 88 ? -6.381 1.457 -12.054 1.00 96.31 88 GLY A CA 1
ATOM 690 C C . GLY A 1 88 ? -5.015 1.110 -12.628 1.00 96.31 88 GLY A C 1
ATOM 691 O O . GLY A 1 88 ? -4.945 0.465 -13.671 1.00 96.31 88 GLY A O 1
ATOM 692 N N . LEU A 1 89 ? -3.943 1.562 -11.975 1.00 96.38 89 LEU A N 1
ATOM 693 C CA . LEU A 1 89 ? -2.540 1.392 -12.387 1.00 96.38 89 LEU A CA 1
ATOM 694 C C . LEU A 1 89 ? -2.166 2.000 -13.754 1.00 96.38 89 LEU A C 1
ATOM 696 O O . LEU A 1 89 ? -0.994 1.998 -14.133 1.00 96.38 89 LEU A O 1
ATOM 700 N N . GLY A 1 90 ? -3.134 2.578 -14.467 1.00 94.50 90 GLY A N 1
ATOM 701 C CA . GLY A 1 90 ? -2.958 3.217 -15.764 1.00 94.50 90 GLY A CA 1
ATOM 702 C C . GLY A 1 90 ? -3.550 2.403 -16.913 1.00 94.50 90 GLY A C 1
ATOM 703 O O . GLY A 1 90 ? -4.512 1.659 -16.724 1.00 94.50 90 GLY A O 1
ATOM 704 N N . GLN A 1 91 ? -3.006 2.589 -18.112 1.00 93.94 91 GLN A N 1
ATOM 705 C CA . GLN A 1 91 ? -3.447 1.914 -19.330 1.00 93.94 91 GLN A CA 1
ATOM 706 C C . GLN A 1 91 ? -2.443 0.821 -19.706 1.00 93.94 91 GLN A C 1
ATOM 708 O O . GLN A 1 91 ? -1.386 1.132 -20.248 1.00 93.94 91 GLN A O 1
ATOM 713 N N . HIS A 1 92 ? -2.826 -0.437 -19.483 1.00 94.50 92 HIS A N 1
ATOM 714 C CA . HIS A 1 92 ? -2.017 -1.629 -19.760 1.00 94.50 92 HIS A CA 1
ATOM 715 C C . HIS A 1 92 ? -2.637 -2.460 -20.893 1.00 94.50 92 HIS A C 1
ATOM 717 O O . HIS A 1 92 ? -3.860 -2.548 -21.006 1.00 94.50 92 HIS A O 1
ATOM 723 N N . GLN A 1 93 ? -1.814 -3.107 -21.725 1.00 90.12 93 GLN A N 1
ATOM 724 C CA . GLN A 1 93 ? -2.271 -3.858 -22.916 1.00 90.12 93 GLN A CA 1
ATOM 725 C C . GLN A 1 93 ? -2.615 -5.338 -22.643 1.00 90.12 93 GLN A C 1
ATOM 727 O O . GLN A 1 93 ? -2.811 -6.122 -23.568 1.00 90.12 93 GLN A O 1
ATOM 732 N N . ASN A 1 94 ? -2.685 -5.753 -21.377 1.00 88.44 94 ASN A N 1
ATOM 733 C CA . ASN A 1 94 ? -2.908 -7.153 -20.991 1.00 88.44 94 ASN A CA 1
ATOM 734 C C . ASN A 1 94 ? -4.395 -7.550 -20.889 1.00 88.44 94 ASN A C 1
ATOM 736 O O . ASN A 1 94 ? -4.696 -8.712 -20.623 1.00 88.44 94 ASN A O 1
ATOM 740 N N . GLY A 1 95 ? -5.324 -6.605 -21.073 1.00 90.44 95 GLY A N 1
ATOM 741 C CA . GLY A 1 95 ? -6.768 -6.846 -20.969 1.00 90.44 95 GLY A CA 1
ATOM 742 C C . GLY A 1 95 ? -7.266 -7.140 -19.547 1.00 90.44 95 GLY A C 1
ATOM 743 O O . GLY A 1 95 ? -8.413 -7.553 -19.374 1.00 90.44 95 GLY A O 1
ATOM 744 N N . ILE A 1 96 ? -6.428 -6.940 -18.525 1.00 92.88 96 ILE A N 1
ATOM 745 C CA . ILE A 1 96 ? -6.776 -7.188 -17.125 1.00 92.88 96 ILE A CA 1
ATOM 746 C C . ILE A 1 96 ? -7.430 -5.937 -16.540 1.00 92.88 96 ILE A C 1
ATOM 748 O O . ILE A 1 96 ? -6.859 -4.853 -16.565 1.00 92.88 96 ILE A O 1
ATOM 752 N N . VAL A 1 97 ? -8.624 -6.101 -15.970 1.00 93.12 97 VAL A N 1
ATOM 753 C CA . VAL A 1 97 ? -9.318 -5.023 -15.247 1.00 93.12 97 VAL A CA 1
ATOM 754 C C . VAL A 1 97 ? -9.080 -5.143 -13.743 1.00 93.12 97 VAL A C 1
ATOM 756 O O . VAL A 1 97 ? -8.685 -4.177 -13.098 1.00 93.12 97 VAL A O 1
ATOM 759 N N . ASN A 1 98 ? -9.295 -6.337 -13.182 1.00 96.69 98 ASN A N 1
ATOM 760 C CA . ASN A 1 98 ? -8.996 -6.640 -11.785 1.00 96.69 98 ASN A CA 1
ATOM 761 C C . ASN A 1 98 ? -7.625 -7.313 -11.683 1.00 96.69 98 ASN A C 1
ATOM 763 O O . ASN A 1 98 ? -7.479 -8.467 -12.079 1.00 96.69 98 ASN A O 1
ATOM 767 N N . TYR A 1 99 ? -6.655 -6.629 -11.085 1.00 96.44 99 TYR A N 1
ATOM 768 C CA . TYR A 1 99 ? -5.273 -7.094 -10.968 1.00 96.44 99 TYR A CA 1
ATOM 769 C C . TYR A 1 99 ? -5.046 -8.158 -9.885 1.00 96.44 99 TYR A C 1
ATOM 771 O O . TYR A 1 99 ? -3.905 -8.419 -9.506 1.00 96.44 99 TYR A O 1
ATOM 779 N N . ARG A 1 100 ? -6.098 -8.788 -9.348 1.00 95.25 100 ARG A N 1
ATOM 780 C CA . ARG A 1 100 ? -5.936 -9.950 -8.462 1.00 95.25 100 ARG A CA 1
ATOM 781 C C . ARG A 1 100 ? -5.290 -11.111 -9.208 1.00 95.25 100 ARG A C 1
ATOM 783 O O . ARG A 1 100 ? -5.766 -11.505 -10.267 1.00 95.25 100 ARG A O 1
ATOM 790 N N . GLY A 1 101 ? -4.245 -11.686 -8.618 1.00 94.75 101 GLY A N 1
ATOM 791 C CA . GLY A 1 101 ? -3.477 -12.768 -9.228 1.00 94.75 101 GLY A CA 1
ATOM 792 C C . GLY A 1 101 ? -2.481 -12.289 -10.287 1.00 94.75 101 GLY A C 1
ATOM 793 O O . GLY A 1 101 ? -1.859 -13.125 -10.937 1.00 94.75 101 GLY A O 1
ATOM 794 N N . ALA A 1 102 ? -2.318 -10.975 -10.470 1.00 95.31 102 ALA A N 1
ATOM 795 C CA . ALA A 1 102 ? -1.460 -10.396 -11.495 1.00 95.31 102 ALA A CA 1
ATOM 796 C C . ALA A 1 102 ? -0.285 -9.619 -10.889 1.00 95.31 102 ALA A C 1
ATOM 798 O O . ALA A 1 102 ? -0.311 -9.178 -9.738 1.00 95.31 102 ALA A O 1
ATOM 799 N N . THR A 1 103 ? 0.741 -9.423 -11.711 1.00 96.69 103 THR A N 1
ATOM 800 C CA . THR A 1 103 ? 1.798 -8.441 -11.474 1.00 96.69 103 THR A CA 1
ATOM 801 C C . THR A 1 103 ? 1.736 -7.414 -12.592 1.00 96.69 103 THR A C 1
ATOM 803 O O . THR A 1 103 ? 1.553 -7.778 -13.754 1.00 96.69 103 THR A O 1
ATOM 806 N N . VAL A 1 104 ? 1.886 -6.141 -12.242 1.00 95.88 104 VAL A N 1
ATOM 807 C CA . VAL A 1 104 ? 1.902 -5.028 -13.190 1.00 95.88 104 VAL A CA 1
ATOM 808 C C . VAL A 1 104 ? 3.222 -4.290 -13.057 1.00 95.88 104 VAL A C 1
ATOM 810 O O . VAL A 1 104 ? 3.630 -3.924 -11.955 1.00 95.88 104 VAL A O 1
ATOM 813 N N . GLU A 1 105 ? 3.890 -4.075 -14.182 1.00 95.62 105 GLU A N 1
ATOM 814 C CA . GLU A 1 105 ? 5.052 -3.201 -14.262 1.00 95.62 105 GLU A CA 1
ATOM 815 C C . GLU A 1 105 ? 4.581 -1.777 -14.570 1.00 95.62 105 GLU A C 1
ATOM 817 O O . GLU A 1 105 ? 3.870 -1.525 -15.535 1.00 95.62 105 GLU A O 1
ATOM 822 N N . LEU A 1 106 ? 4.978 -0.831 -13.731 1.00 95.06 106 LEU A N 1
ATOM 823 C CA . LEU A 1 106 ? 4.740 0.594 -13.893 1.00 95.06 106 LEU A CA 1
ATOM 824 C C . LEU A 1 106 ? 5.982 1.232 -14.515 1.00 95.06 106 LEU A C 1
ATOM 826 O O . LEU A 1 106 ? 6.757 1.925 -13.849 1.00 95.06 106 LEU A O 1
ATOM 830 N N . GLY A 1 107 ? 6.174 0.945 -15.797 1.00 89.12 107 GLY A N 1
ATOM 831 C CA . GLY A 1 107 ? 7.151 1.581 -16.671 1.00 89.12 107 GLY A CA 1
ATOM 832 C C . GLY A 1 107 ? 6.455 2.424 -17.737 1.00 89.12 107 GLY A C 1
ATOM 833 O O . GLY A 1 107 ? 5.250 2.322 -17.946 1.00 89.12 107 GLY A O 1
ATOM 834 N N . ARG A 1 108 ? 7.207 3.284 -18.428 1.00 76.06 108 ARG A N 1
ATOM 835 C CA . ARG A 1 108 ? 6.705 3.912 -19.658 1.00 76.06 108 ARG A CA 1
ATOM 836 C C . ARG A 1 108 ? 7.144 3.078 -20.848 1.00 76.06 108 ARG A C 1
ATOM 838 O O . ARG A 1 108 ? 8.342 2.901 -21.051 1.00 76.06 108 ARG A O 1
ATOM 845 N N . ASN A 1 109 ? 6.190 2.646 -21.659 1.00 80.75 109 ASN A N 1
ATOM 846 C CA . ASN A 1 109 ? 6.454 2.063 -22.967 1.00 80.75 109 ASN A CA 1
ATOM 847 C C . ASN A 1 109 ? 5.464 2.639 -23.989 1.00 80.75 109 ASN A C 1
ATOM 849 O O . ASN A 1 109 ? 4.444 3.224 -23.627 1.00 80.75 109 ASN A O 1
ATOM 853 N N . ASN A 1 110 ? 5.750 2.510 -25.283 1.00 82.38 110 ASN A N 1
ATOM 854 C CA . ASN A 1 110 ? 4.782 2.909 -26.299 1.00 82.38 110 ASN A CA 1
ATOM 855 C C . ASN A 1 110 ? 3.486 2.116 -26.099 1.00 82.38 110 ASN A C 1
ATOM 857 O O . ASN A 1 110 ? 3.523 0.894 -25.995 1.00 82.38 110 ASN A O 1
ATOM 861 N N . THR A 1 111 ? 2.350 2.823 -26.065 1.00 83.81 111 THR A N 1
ATOM 862 C CA . THR A 1 111 ? 0.989 2.294 -25.812 1.00 83.81 111 THR A CA 1
ATOM 863 C C . THR A 1 111 ? 0.704 1.778 -24.394 1.00 83.81 111 THR A C 1
ATOM 865 O O . THR A 1 111 ? -0.424 1.354 -24.126 1.00 83.81 111 THR A O 1
ATOM 868 N N . ASP A 1 112 ? 1.671 1.890 -23.482 1.00 89.81 112 ASP A N 1
ATOM 869 C CA . ASP A 1 112 ? 1.549 1.500 -22.078 1.00 89.81 112 ASP A CA 1
ATOM 870 C C . ASP A 1 112 ? 1.820 2.710 -21.173 1.00 89.81 112 ASP A C 1
ATOM 872 O O . ASP A 1 112 ? 2.899 3.316 -21.198 1.00 89.81 112 ASP A O 1
ATOM 876 N N . VAL A 1 113 ? 0.801 3.114 -20.418 1.00 91.06 113 VAL A N 1
ATOM 877 C CA . VAL A 1 113 ? 0.847 4.320 -19.591 1.00 91.06 113 VAL A CA 1
ATOM 878 C C . VAL A 1 113 ? 0.679 3.930 -18.137 1.00 91.06 113 VAL A C 1
ATOM 880 O O . VAL A 1 113 ? -0.441 3.760 -17.664 1.00 91.06 113 VAL A O 1
ATOM 883 N N . ALA A 1 114 ? 1.787 3.884 -17.405 1.00 94.38 114 ALA A N 1
ATOM 884 C CA . ALA A 1 114 ? 1.775 3.709 -15.963 1.00 94.3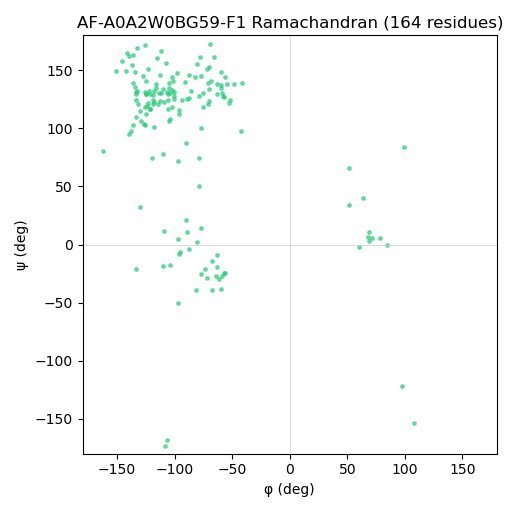8 114 ALA A CA 1
ATOM 885 C C . ALA A 1 114 ? 1.238 4.954 -15.234 1.00 94.38 114 ALA A C 1
ATOM 887 O O . ALA A 1 114 ? 1.783 6.056 -15.357 1.00 94.38 114 ALA A O 1
ATOM 888 N N . ILE A 1 115 ? 0.198 4.763 -14.420 1.00 95.00 115 ILE A N 1
ATOM 889 C CA . ILE A 1 115 ? -0.294 5.750 -13.452 1.00 95.00 115 ILE A CA 1
ATOM 890 C C . ILE A 1 115 ? -0.298 5.056 -12.090 1.00 95.00 115 ILE A C 1
ATOM 892 O O . ILE A 1 115 ? -1.102 4.146 -11.902 1.00 95.00 115 ILE A O 1
ATOM 896 N N . PRO A 1 116 ? 0.558 5.445 -11.129 1.00 95.38 116 PRO A N 1
ATOM 897 C CA . PRO A 1 116 ? 0.756 4.698 -9.889 1.00 95.38 116 PRO A CA 1
ATOM 898 C C . PRO A 1 116 ? -0.362 4.948 -8.858 1.00 95.38 116 PRO A C 1
ATOM 900 O O . PRO A 1 116 ? -0.115 5.262 -7.700 1.00 95.38 116 PRO A O 1
ATOM 903 N N . LEU A 1 117 ? -1.614 4.808 -9.285 1.00 97.25 117 LEU A N 1
ATOM 904 C CA . LEU A 1 117 ? -2.814 4.922 -8.473 1.00 97.25 117 LEU A CA 1
ATOM 905 C C . LEU A 1 117 ? -3.592 3.613 -8.569 1.00 97.25 117 LEU A C 1
ATOM 907 O O . LEU A 1 117 ? -4.079 3.254 -9.643 1.00 97.25 117 LEU A O 1
ATOM 911 N N . VAL A 1 118 ? -3.734 2.922 -7.442 1.00 97.38 118 VAL A N 1
ATOM 912 C CA . VAL A 1 118 ? -4.598 1.745 -7.335 1.00 97.38 118 VAL A CA 1
ATOM 913 C C . VAL A 1 118 ? -5.876 2.105 -6.586 1.00 97.38 118 VAL A C 1
ATOM 915 O O . VAL A 1 118 ? -5.840 2.835 -5.594 1.00 97.38 118 VAL A O 1
ATOM 918 N N . ILE A 1 119 ? -7.005 1.586 -7.057 1.00 97.88 119 ILE A N 1
ATOM 919 C CA . ILE A 1 119 ? -8.311 1.693 -6.405 1.00 97.88 119 ILE A CA 1
ATOM 920 C C . ILE A 1 119 ? -8.738 0.302 -5.951 1.00 97.88 119 ILE A C 1
ATOM 922 O O . ILE A 1 119 ? -8.707 -0.647 -6.735 1.00 97.88 119 ILE A O 1
ATOM 926 N N . SER A 1 120 ? -9.144 0.190 -4.692 1.00 98.00 120 SER A N 1
ATOM 927 C CA . SER A 1 120 ? -9.619 -1.052 -4.095 1.00 98.00 120 SER A CA 1
ATOM 928 C C . SER A 1 120 ? -11.146 -1.134 -4.097 1.00 98.00 120 SER A C 1
ATOM 930 O O . SER A 1 120 ? -11.844 -0.142 -3.877 1.00 98.00 120 SER A O 1
ATOM 932 N N . SER A 1 121 ? -11.683 -2.350 -4.232 1.00 97.50 121 SER A N 1
ATOM 933 C CA . SER A 1 121 ? -13.100 -2.640 -3.967 1.00 97.50 121 SER A CA 1
ATOM 934 C C . SER A 1 121 ? -13.529 -2.406 -2.510 1.00 97.50 121 SER A C 1
ATOM 936 O O . SER A 1 121 ? -14.715 -2.494 -2.210 1.00 97.50 121 SER A O 1
ATOM 938 N N . LYS A 1 122 ? -12.591 -2.144 -1.590 1.00 95.56 122 LYS A N 1
ATOM 939 C CA . LYS A 1 122 ? -12.834 -1.794 -0.177 1.00 95.56 122 LYS A CA 1
ATOM 940 C C . LYS A 1 122 ? -12.967 -0.280 0.045 1.00 95.56 122 LYS A C 1
ATOM 942 O O . LYS A 1 122 ? -12.797 0.194 1.164 1.00 95.56 122 LYS A O 1
ATOM 947 N N . SER A 1 123 ? -13.287 0.470 -1.012 1.00 93.56 123 SER A N 1
ATOM 948 C CA . SER A 1 123 ? -13.587 1.908 -0.968 1.00 93.56 123 SER A CA 1
ATOM 949 C C . SER A 1 123 ? -12.417 2.787 -0.512 1.00 93.56 123 SER A C 1
ATOM 951 O O . SER A 1 123 ? -12.610 3.765 0.208 1.00 93.56 123 SER A O 1
ATOM 953 N N . TYR A 1 124 ? -11.199 2.466 -0.954 1.00 96.50 124 TYR A N 1
ATOM 954 C CA . TYR A 1 124 ? -10.031 3.333 -0.791 1.00 96.50 124 TYR A CA 1
ATOM 955 C C . TYR A 1 124 ? -9.154 3.330 -2.046 1.00 96.50 124 TYR A C 1
ATOM 957 O O . TYR A 1 124 ? -9.249 2.438 -2.892 1.00 96.50 124 TYR A O 1
ATOM 965 N N . GLY A 1 125 ? -8.289 4.337 -2.153 1.00 97.12 125 GLY A N 1
ATOM 966 C CA . GLY A 1 125 ? -7.232 4.399 -3.155 1.00 97.12 125 GLY A CA 1
ATOM 967 C C . GLY A 1 125 ? -5.863 4.555 -2.501 1.00 97.12 125 GLY A C 1
ATOM 968 O O . GLY A 1 125 ? -5.752 5.135 -1.420 1.00 97.12 125 GLY A O 1
ATOM 969 N N . LEU A 1 126 ? -4.829 4.044 -3.161 1.00 96.88 126 LEU A N 1
ATOM 970 C CA . LEU A 1 126 ? -3.434 4.194 -2.758 1.00 96.88 126 LEU A CA 1
ATOM 971 C C . LEU A 1 126 ? -2.650 4.781 -3.936 1.00 96.88 126 LEU A C 1
ATOM 973 O O . LEU A 1 126 ? -2.582 4.182 -5.010 1.00 96.88 126 LEU A O 1
ATOM 977 N N . MET A 1 127 ? -2.081 5.969 -3.726 1.00 97.56 127 MET A N 1
ATOM 978 C CA . MET A 1 127 ? -1.182 6.622 -4.677 1.00 97.56 127 MET A CA 1
ATOM 979 C C . MET A 1 127 ? 0.262 6.314 -4.290 1.00 97.56 127 MET A C 1
ATOM 981 O O . MET A 1 127 ? 0.735 6.741 -3.236 1.00 97.56 127 MET A O 1
ATOM 985 N N . TRP A 1 128 ? 0.969 5.609 -5.161 1.00 96.88 128 TRP A N 1
ATOM 986 C CA . TRP A 1 128 ? 2.382 5.307 -5.017 1.00 96.88 128 TRP A CA 1
ATOM 987 C C . TRP A 1 128 ? 3.219 6.411 -5.673 1.00 96.88 128 TRP A C 1
ATOM 989 O O . TRP A 1 128 ? 3.546 6.378 -6.856 1.00 96.88 128 TRP A O 1
ATOM 999 N N . ASN A 1 129 ? 3.508 7.459 -4.902 1.00 95.25 129 ASN A N 1
ATOM 1000 C CA . ASN A 1 129 ? 4.106 8.690 -5.417 1.00 95.25 129 ASN A CA 1
ATOM 1001 C C . ASN A 1 129 ? 5.622 8.562 -5.659 1.00 95.25 129 ASN A C 1
ATOM 1003 O O . ASN A 1 129 ? 6.434 9.090 -4.900 1.00 95.25 129 ASN A O 1
ATOM 1007 N N . THR A 1 130 ? 5.998 7.864 -6.728 1.00 91.88 130 THR A N 1
ATOM 1008 C CA . THR A 1 130 ? 7.377 7.757 -7.215 1.00 91.88 130 THR A CA 1
ATOM 1009 C C . THR A 1 130 ? 7.429 7.897 -8.734 1.00 91.88 130 THR A C 1
ATOM 1011 O O . THR A 1 130 ? 6.465 7.585 -9.433 1.00 91.88 130 THR A O 1
ATOM 1014 N N . ALA A 1 131 ? 8.576 8.341 -9.248 1.00 89.75 131 ALA A N 1
ATOM 1015 C CA . ALA A 1 131 ? 8.880 8.335 -10.678 1.00 89.75 131 ALA A CA 1
ATOM 1016 C C . ALA A 1 131 ? 9.688 7.095 -11.113 1.00 89.75 131 ALA A C 1
ATOM 1018 O O . ALA A 1 131 ? 9.931 6.916 -12.305 1.00 89.75 131 ALA A O 1
ATOM 1019 N N . SER A 1 132 ? 10.127 6.256 -10.169 1.00 92.25 132 SER A N 1
ATOM 1020 C CA . SER A 1 132 ? 10.903 5.047 -10.455 1.00 92.25 132 SER A CA 1
ATOM 1021 C C . SER A 1 132 ? 10.072 3.964 -11.138 1.00 92.25 132 SER A C 1
ATOM 1023 O O . SER A 1 132 ? 8.877 3.818 -10.863 1.00 92.25 132 SER A O 1
ATOM 1025 N N . LEU A 1 133 ? 10.745 3.117 -11.926 1.00 94.56 133 LEU A N 1
ATOM 1026 C CA . LEU A 1 133 ? 10.180 1.844 -12.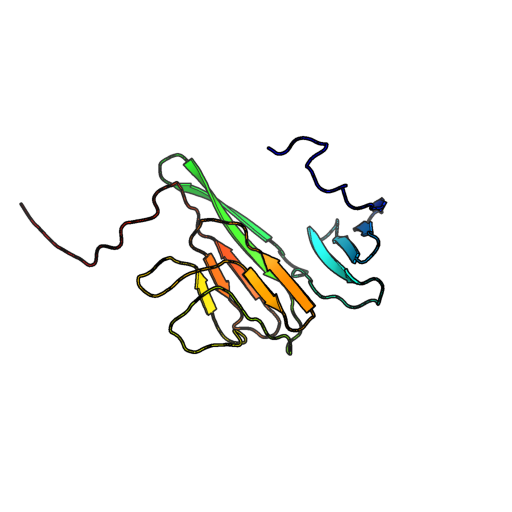371 1.00 94.56 133 LEU A CA 1
ATOM 1027 C C . LEU A 1 133 ? 9.695 1.055 -11.150 1.00 94.56 133 LEU A C 1
ATOM 1029 O O . LEU A 1 133 ? 10.476 0.784 -10.233 1.00 94.56 133 LEU A O 1
ATOM 1033 N N . THR A 1 134 ? 8.408 0.721 -11.139 1.00 97.00 134 THR A N 1
ATOM 1034 C CA . THR A 1 134 ? 7.754 0.062 -10.005 1.00 97.00 134 THR A CA 1
ATOM 1035 C C . THR A 1 134 ? 7.086 -1.227 -10.453 1.00 97.00 134 THR A C 1
ATOM 1037 O O . THR A 1 134 ? 6.457 -1.261 -11.498 1.00 97.00 134 THR A O 1
ATOM 1040 N N . TYR A 1 135 ? 7.157 -2.277 -9.646 1.00 97.69 135 TYR A N 1
ATOM 1041 C CA . TYR A 1 135 ? 6.342 -3.477 -9.804 1.00 97.69 135 TYR A CA 1
ATOM 1042 C C . TYR A 1 135 ? 5.250 -3.485 -8.740 1.00 97.69 135 TYR A C 1
ATOM 1044 O O . TYR A 1 135 ? 5.544 -3.321 -7.555 1.00 97.69 135 TYR A O 1
ATOM 1052 N N . VAL A 1 136 ? 4.006 -3.692 -9.163 1.00 97.88 136 VAL A N 1
ATOM 1053 C CA . VAL A 1 136 ? 2.863 -3.948 -8.284 1.00 97.88 136 VAL A CA 1
ATOM 1054 C C . VAL A 1 136 ? 2.555 -5.434 -8.361 1.00 97.88 136 VAL A C 1
ATOM 1056 O O . VAL A 1 136 ? 2.086 -5.918 -9.389 1.00 97.88 136 VAL A O 1
ATOM 1059 N N . ASP A 1 137 ? 2.863 -6.170 -7.300 1.00 97.88 137 ASP A N 1
ATOM 1060 C CA . ASP A 1 137 ? 2.674 -7.616 -7.228 1.00 97.88 137 ASP A CA 1
ATOM 1061 C C . ASP A 1 137 ? 1.478 -7.958 -6.340 1.00 97.88 137 ASP A C 1
ATOM 1063 O O . ASP A 1 137 ? 1.484 -7.674 -5.144 1.00 97.88 137 ASP A O 1
ATOM 1067 N N . ASN A 1 138 ? 0.460 -8.569 -6.941 1.00 96.81 138 ASN A N 1
ATOM 1068 C CA . ASN A 1 138 ? -0.768 -9.011 -6.289 1.00 96.81 138 ASN A CA 1
ATOM 1069 C C . ASN A 1 138 ? -1.076 -10.478 -6.646 1.00 96.81 138 ASN A C 1
ATOM 1071 O O . ASN A 1 138 ? -2.231 -10.879 -6.822 1.00 96.81 138 ASN A O 1
ATOM 1075 N N . ARG A 1 139 ? -0.029 -11.291 -6.848 1.00 96.25 139 ARG A N 1
ATOM 1076 C CA . ARG A 1 139 ? -0.170 -12.710 -7.215 1.00 96.25 139 ARG A CA 1
ATOM 1077 C C . ARG A 1 139 ? -0.678 -13.580 -6.069 1.00 96.25 139 ARG A C 1
ATOM 1079 O O . ARG A 1 139 ? -1.334 -14.588 -6.324 1.00 96.25 139 ARG A O 1
ATOM 1086 N N . PHE A 1 140 ? -0.394 -13.204 -4.822 1.00 95.12 140 PHE A N 1
ATOM 1087 C CA . PHE A 1 140 ? -0.825 -13.947 -3.640 1.00 95.12 140 PHE A CA 1
ATOM 1088 C C . PHE A 1 140 ? -2.051 -13.278 -3.005 1.00 95.12 140 PHE A C 1
ATOM 1090 O O . PHE A 1 140 ? -2.005 -12.083 -2.743 1.00 95.12 140 PHE A O 1
ATOM 1097 N N . PRO A 1 141 ? -3.134 -14.015 -2.687 1.00 92.81 141 PRO A N 1
ATOM 1098 C CA . PRO A 1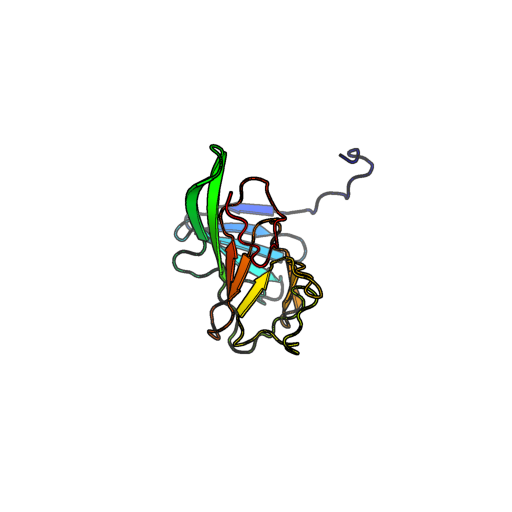 141 ? -4.397 -13.408 -2.248 1.00 92.81 141 PRO A CA 1
ATOM 1099 C C . PRO A 1 141 ? -4.318 -12.504 -1.010 1.00 92.81 141 PRO A C 1
ATOM 1101 O O . PRO A 1 141 ? -5.184 -11.659 -0.822 1.00 92.81 141 PRO A O 1
ATOM 1104 N N . LEU A 1 142 ? -3.322 -12.709 -0.146 1.00 95.81 142 LEU A N 1
ATOM 1105 C CA . LEU A 1 142 ? -3.147 -11.969 1.107 1.00 95.81 142 LEU A CA 1
ATOM 1106 C C . LEU A 1 142 ? -1.951 -11.011 1.067 1.00 95.81 142 LEU A C 1
ATOM 1108 O O . LEU A 1 142 ? -1.543 -10.512 2.116 1.00 95.81 142 LEU A O 1
ATOM 1112 N N . GLU A 1 143 ? -1.367 -10.777 -0.111 1.00 95.69 143 GLU A N 1
ATOM 1113 C CA . GLU A 1 143 ? -0.204 -9.908 -0.272 1.00 95.69 143 GLU A CA 1
ATOM 1114 C C . GLU A 1 143 ? -0.398 -8.954 -1.450 1.00 95.69 143 GLU A C 1
ATOM 1116 O O . GLU A 1 143 ? -0.731 -9.364 -2.560 1.00 95.69 143 GLU A O 1
ATOM 1121 N N . LEU A 1 144 ? -0.137 -7.674 -1.201 1.00 97.94 144 LEU A N 1
ATOM 1122 C CA . LEU A 1 144 ? -0.023 -6.653 -2.234 1.00 97.94 144 LEU A CA 1
ATOM 1123 C C . LEU A 1 144 ? 1.274 -5.889 -1.991 1.00 97.94 144 LEU A C 1
ATOM 1125 O O . LEU A 1 144 ? 1.404 -5.213 -0.971 1.00 97.94 144 LEU A O 1
ATOM 1129 N N . ASN A 1 145 ? 2.220 -5.986 -2.919 1.00 98.06 145 ASN A N 1
ATOM 1130 C CA . ASN A 1 145 ? 3.550 -5.406 -2.760 1.00 98.06 145 ASN A CA 1
ATOM 1131 C C . ASN A 1 145 ? 3.804 -4.348 -3.837 1.00 98.06 145 ASN A C 1
ATOM 1133 O O . ASN A 1 145 ? 3.591 -4.597 -5.023 1.00 98.06 145 ASN A O 1
ATOM 1137 N N . PHE A 1 146 ? 4.292 -3.180 -3.424 1.00 98.25 146 PHE A N 1
ATOM 1138 C CA . PHE A 1 146 ? 4.765 -2.119 -4.310 1.00 98.25 146 PHE A CA 1
ATOM 1139 C C . PHE A 1 146 ? 6.273 -2.042 -4.202 1.00 98.25 146 PHE A C 1
ATOM 1141 O O . PHE A 1 146 ? 6.806 -1.838 -3.115 1.00 98.25 146 PHE A O 1
ATOM 1148 N N . ARG A 1 147 ? 6.966 -2.200 -5.327 1.00 97.69 147 ARG A N 1
ATOM 1149 C CA . ARG A 1 147 ? 8.415 -2.363 -5.335 1.00 97.69 147 ARG A CA 1
ATOM 1150 C C . ARG A 1 147 ? 9.067 -1.475 -6.372 1.00 97.69 147 ARG A C 1
ATOM 1152 O O . ARG A 1 147 ? 8.922 -1.723 -7.563 1.00 97.69 147 ARG A O 1
ATOM 1159 N N . SER A 1 148 ? 9.773 -0.448 -5.921 1.00 96.75 148 SER A N 1
ATOM 1160 C CA . SER A 1 148 ? 10.431 0.542 -6.773 1.00 96.75 148 SER A CA 1
ATOM 1161 C C . SER A 1 148 ? 11.919 0.273 -6.875 1.00 96.75 148 SER A C 1
ATOM 1163 O O . SER A 1 148 ? 12.593 0.097 -5.858 1.00 96.75 148 SER A O 1
ATOM 1165 N N . LEU A 1 149 ? 12.436 0.302 -8.099 1.00 94.06 149 LEU A N 1
ATOM 1166 C CA . LEU A 1 149 ? 13.874 0.278 -8.321 1.00 94.06 149 LEU A CA 1
ATOM 1167 C C . LEU A 1 149 ? 14.507 1.620 -7.915 1.00 94.06 149 LEU A C 1
ATOM 1169 O O . LEU A 1 149 ? 13.857 2.670 -8.028 1.00 94.06 149 LEU A O 1
ATOM 1173 N N . PRO A 1 150 ? 15.782 1.614 -7.493 1.00 88.75 150 PRO A N 1
ATOM 1174 C CA . PRO A 1 150 ? 16.533 2.844 -7.368 1.00 88.75 150 PRO A CA 1
ATOM 1175 C C . PRO A 1 150 ? 16.603 3.529 -8.735 1.00 88.75 150 PRO A C 1
ATOM 1177 O O . PRO A 1 150 ? 16.836 2.896 -9.764 1.00 88.75 150 PRO A O 1
ATOM 1180 N N . ALA A 1 151 ? 16.363 4.836 -8.745 1.00 77.69 151 ALA A N 1
ATOM 1181 C CA . ALA A 1 151 ? 16.454 5.654 -9.940 1.00 77.69 151 ALA A CA 1
ATOM 1182 C C . ALA A 1 151 ? 17.245 6.919 -9.610 1.00 77.69 151 ALA A C 1
ATOM 1184 O O . ALA A 1 151 ? 16.888 7.660 -8.697 1.00 77.69 151 ALA A O 1
ATOM 1185 N N . ALA A 1 152 ? 18.308 7.152 -10.373 1.00 58.66 152 ALA A N 1
ATOM 1186 C CA . ALA A 1 152 ? 18.923 8.460 -10.548 1.00 58.66 152 ALA A CA 1
ATOM 1187 C C . ALA A 1 152 ? 18.499 8.944 -11.937 1.00 58.66 152 ALA A C 1
ATOM 1189 O O . ALA A 1 152 ? 18.496 8.153 -12.881 1.00 58.66 152 ALA A O 1
ATOM 1190 N N . LEU A 1 153 ? 18.076 10.199 -12.047 1.00 49.00 153 LEU A N 1
ATOM 1191 C CA . LEU A 1 153 ? 17.432 10.792 -13.222 1.00 49.00 153 LEU A CA 1
ATOM 1192 C C . LEU A 1 153 ? 18.086 10.386 -14.565 1.00 49.00 153 LEU A C 1
ATOM 1194 O O . LEU A 1 153 ? 19.062 11.004 -14.961 1.00 49.00 153 LEU A O 1
ATOM 1198 N N . TRP A 1 154 ? 17.520 9.386 -15.256 1.00 36.97 154 TRP A N 1
ATOM 1199 C CA . TRP A 1 154 ? 17.546 9.152 -16.714 1.00 36.97 154 TRP A CA 1
ATOM 1200 C C . TRP A 1 154 ? 16.420 8.168 -17.062 1.00 36.97 154 TRP A C 1
ATOM 1202 O O . TRP A 1 154 ? 16.622 6.967 -17.218 1.00 36.97 154 TRP A O 1
ATOM 1212 N N . ILE A 1 155 ? 15.195 8.684 -17.156 1.00 44.06 155 ILE A N 1
ATOM 1213 C CA . ILE A 1 155 ? 14.119 8.001 -17.879 1.00 44.06 155 ILE A CA 1
ATOM 1214 C C . ILE A 1 155 ? 14.270 8.423 -19.346 1.00 44.06 155 ILE A C 1
ATOM 1216 O O . ILE A 1 155 ? 14.381 9.615 -19.623 1.00 44.06 155 ILE A O 1
ATOM 1220 N N . ILE A 1 156 ? 14.229 7.436 -20.247 1.00 39.41 156 ILE A N 1
ATOM 1221 C CA . ILE A 1 156 ? 14.366 7.473 -21.719 1.00 39.41 156 ILE A CA 1
ATOM 1222 C C . ILE A 1 156 ? 15.768 7.087 -22.223 1.00 39.41 156 ILE A C 1
ATOM 1224 O O . ILE A 1 156 ? 16.555 7.935 -22.624 1.00 39.41 156 ILE A O 1
ATOM 1228 N N . THR A 1 157 ? 16.003 5.780 -22.359 1.00 35.88 157 THR A N 1
ATOM 1229 C CA . THR A 1 157 ? 16.343 5.208 -23.672 1.00 35.88 157 THR A CA 1
ATOM 1230 C C . THR A 1 157 ? 15.615 3.871 -23.839 1.00 35.88 157 THR A C 1
ATOM 1232 O O . THR A 1 157 ? 16.079 2.815 -23.425 1.00 35.88 157 THR A O 1
ATOM 1235 N N . SER A 1 158 ? 14.448 3.885 -24.487 1.00 37.81 158 SER A N 1
ATOM 1236 C CA . SER A 1 158 ? 14.086 2.725 -25.298 1.00 37.81 158 SER A CA 1
ATOM 1237 C C . SER A 1 158 ? 14.907 2.834 -26.581 1.00 37.81 158 SER A C 1
ATOM 1239 O O . SER A 1 158 ? 14.562 3.600 -27.480 1.00 37.81 158 SER A O 1
ATOM 1241 N N . SER A 1 159 ? 16.002 2.095 -26.683 1.00 36.53 159 SER A N 1
ATOM 1242 C CA . SER A 1 159 ? 16.474 1.659 -27.991 1.00 36.53 159 SER A CA 1
ATOM 1243 C C . SER A 1 159 ? 16.620 0.148 -27.963 1.00 36.53 159 SER A C 1
ATOM 1245 O O . SER A 1 159 ? 17.568 -0.425 -27.432 1.00 36.53 159 SER A O 1
ATOM 1247 N N . MET A 1 160 ? 15.627 -0.496 -28.579 1.00 38.09 160 MET A N 1
ATOM 1248 C CA . MET A 1 160 ? 15.858 -1.729 -29.317 1.00 38.09 160 MET A CA 1
ATOM 1249 C C . MET A 1 160 ? 17.152 -1.578 -30.120 1.00 38.09 160 MET A C 1
ATOM 1251 O O . MET A 1 160 ? 17.445 -0.506 -30.655 1.00 38.09 160 MET A O 1
ATOM 1255 N N . GLY A 1 161 ? 17.934 -2.653 -30.133 1.00 39.69 161 GLY A N 1
ATOM 1256 C CA . GLY A 1 161 ? 19.303 -2.660 -30.607 1.00 39.69 161 GLY A CA 1
ATOM 1257 C C . GLY A 1 161 ? 19.509 -1.995 -31.965 1.00 39.69 161 GLY A C 1
ATOM 1258 O O . GLY A 1 161 ? 18.783 -2.228 -32.925 1.00 39.69 161 GLY A O 1
ATOM 1259 N N . LEU A 1 162 ? 20.591 -1.234 -32.036 1.00 27.39 162 LEU A N 1
ATOM 1260 C CA . LEU A 1 162 ? 21.354 -1.030 -33.253 1.00 27.39 162 LEU A CA 1
ATOM 1261 C C . LEU A 1 162 ? 22.822 -1.091 -32.845 1.00 27.39 162 LEU A C 1
ATOM 1263 O O . LEU A 1 162 ? 23.395 -0.137 -32.325 1.00 27.39 162 LEU A O 1
ATOM 1267 N N . HIS A 1 163 ? 23.405 -2.272 -33.051 1.00 32.50 163 HIS A N 1
ATOM 1268 C CA . HIS A 1 163 ? 24.838 -2.403 -33.248 1.00 32.50 163 HIS A CA 1
ATOM 1269 C C . HIS A 1 163 ? 25.260 -1.435 -34.352 1.00 32.50 163 HIS A C 1
ATOM 1271 O O . HIS A 1 163 ? 24.779 -1.556 -35.474 1.00 32.50 163 HIS A O 1
ATOM 1277 N N . TRP A 1 164 ? 26.211 -0.556 -34.055 1.00 23.66 164 TRP A N 1
ATOM 1278 C CA . TRP A 1 164 ? 27.147 -0.072 -35.060 1.00 23.66 164 TRP A CA 1
ATOM 1279 C C . TRP A 1 164 ? 28.546 -0.068 -34.460 1.00 23.66 164 TRP A C 1
ATOM 1281 O O . TRP A 1 164 ? 28.912 0.780 -33.655 1.00 23.66 164 TRP A O 1
ATOM 1291 N N . THR A 1 165 ? 29.311 -1.078 -34.860 1.00 33.31 165 THR A N 1
ATOM 1292 C CA . THR A 1 165 ? 30.768 -1.035 -34.909 1.00 33.31 165 THR A CA 1
ATOM 1293 C C . THR A 1 165 ? 31.213 0.108 -35.817 1.00 33.31 165 THR A C 1
ATOM 1295 O O . THR A 1 165 ? 30.819 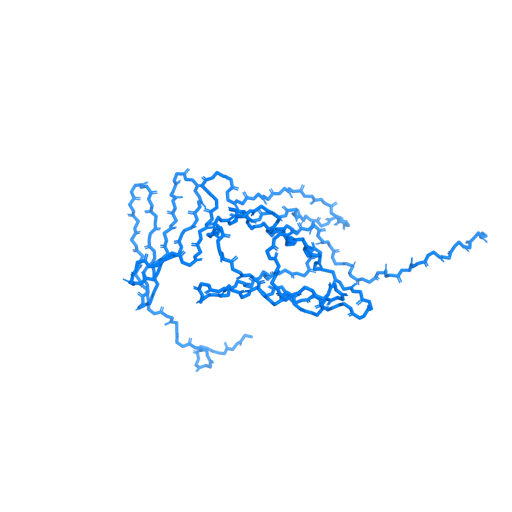0.133 -36.988 1.00 33.31 165 THR A O 1
ATOM 1298 N N . ARG A 1 166 ? 32.087 0.976 -35.313 1.00 34.12 166 ARG A N 1
ATOM 1299 C CA . ARG A 1 166 ? 33.354 1.347 -35.955 1.00 34.12 166 ARG A CA 1
ATOM 1300 C C . ARG A 1 166 ? 34.284 1.980 -34.933 1.00 34.12 166 ARG A C 1
ATOM 1302 O O . ARG A 1 166 ? 33.783 2.783 -34.121 1.00 34.12 166 ARG A O 1
#

Sequence (166 aa):
MLSAKESCPGAKFQLTQGADAAVLTTESLKLELSLKRGNITITTLAGQQPLRERNAIPRTYERDVINREKTYYVEDRFAPDATEAFYGLGQHQNGIVNYRGATVELGRNNTDVAIPLVISSKSYGLMWNTASLTYVDNRFPLELNFRSLPAALWIITSSMGLHWTR

Foldseek 3Di:
DDPPVRDDDDFDWDWDDDPQWIWIDGPFWIWIQGPVQRWIWIATPVGDTQWTADSHCQKDWDWDADPNDIWTKIKGKTFHALPKWKADQDFDPPPDGTQALHKDKQADDVRTHGQQWIDIPSGDIDRPPDPFTWMFDNNDSGITMIIGDIDDDDDDDPDDDDDDDD

pLDDT: mean 89.01, std 17.08, range [23.66, 98.44]

Nearest PDB structures (foldseek):
  7knc-assembly1_A  TM=9.617E-01  e=1.756E-09  Xanthomonas citri pv. citri str. 306
  5jou-assembly1_A  TM=9.500E-01  e=3.510E-08  Bacteroides ovatus
  2xvl-assembly1_A  TM=8.971E-01  e=1.536E-08  Cellvibrio japonicus
  2xvg-assembly1_A  TM=8.737E-01  e=1.703E-08  Cellvibrio japonicus
  6dru-assembly1_A  TM=8.270E-01  e=1.029E-05  Aspergillus niger

Mean predicted aligned error: 7.13 Å